Protein AF-A0A1V4QU62-F1 (afdb_monomer)

Mean predicted aligned error: 9.97 Å

Structure (mmCIF, N/CA/C/O backbone):
data_AF-A0A1V4QU62-F1
#
_entry.id   AF-A0A1V4QU62-F1
#
loop_
_atom_site.group_PDB
_atom_site.id
_atom_site.type_symbol
_atom_site.label_atom_id
_atom_site.label_alt_id
_atom_site.label_comp_id
_atom_site.label_asym_id
_atom_site.label_entity_id
_atom_site.label_seq_id
_atom_site.pdbx_PDB_ins_code
_atom_site.Cartn_x
_atom_site.Cartn_y
_atom_site.Cartn_z
_atom_site.occupancy
_atom_site.B_iso_or_equiv
_atom_site.auth_seq_id
_atom_site.auth_comp_id
_atom_site.auth_asym_id
_atom_site.auth_atom_id
_atom_site.pdbx_PDB_model_num
ATOM 1 N N . MET A 1 1 ? -7.662 -14.443 17.823 1.00 52.94 1 MET A N 1
ATOM 2 C CA . MET A 1 1 ? -9.025 -13.898 17.620 1.00 52.94 1 MET A CA 1
ATOM 3 C C . MET A 1 1 ? -9.071 -13.210 16.262 1.00 52.94 1 MET A C 1
ATOM 5 O O . MET A 1 1 ? -8.336 -12.255 16.072 1.00 52.94 1 MET A O 1
ATOM 9 N N . GLY A 1 2 ? -9.823 -13.749 15.298 1.00 68.19 2 GLY A N 1
ATOM 10 C CA . GLY A 1 2 ? -9.912 -13.207 13.931 1.00 68.19 2 GLY A CA 1
ATOM 11 C C . GLY A 1 2 ? -11.108 -12.269 13.723 1.00 68.19 2 GLY A C 1
ATOM 12 O O . GLY A 1 2 ? -11.804 -11.932 14.677 1.00 68.19 2 GLY A O 1
ATOM 13 N N . LEU A 1 3 ? -11.391 -11.918 12.463 1.00 72.81 3 LEU A N 1
ATOM 14 C CA . LEU A 1 3 ? -12.495 -11.036 12.040 1.00 72.81 3 LEU A CA 1
ATOM 15 C C . LEU A 1 3 ? -13.865 -11.453 12.619 1.00 72.81 3 LEU A C 1
ATOM 17 O O . LEU A 1 3 ? -14.655 -10.611 13.035 1.00 72.81 3 LEU A O 1
ATOM 21 N N . LYS A 1 4 ? -14.102 -12.768 12.751 1.00 76.38 4 LYS A N 1
ATOM 22 C CA . LYS A 1 4 ? -15.301 -13.341 13.392 1.00 76.38 4 LYS A CA 1
ATOM 23 C C . LYS A 1 4 ? -15.482 -12.906 14.853 1.00 76.38 4 LYS A C 1
ATOM 25 O O . LYS A 1 4 ? -16.608 -12.805 15.322 1.00 76.38 4 LYS A O 1
ATOM 30 N N . GLY A 1 5 ? -14.388 -12.674 15.580 1.00 76.38 5 GLY A N 1
ATOM 31 C CA . GLY A 1 5 ? -14.434 -12.176 16.956 1.00 76.38 5 GLY A CA 1
ATOM 32 C C . GLY A 1 5 ? -14.845 -10.707 17.023 1.00 76.38 5 GLY A C 1
ATOM 33 O O . GLY A 1 5 ? -15.629 -10.344 17.887 1.00 76.38 5 GLY A O 1
ATOM 34 N N . VAL A 1 6 ? -14.378 -9.892 16.072 1.00 75.56 6 VAL A N 1
ATOM 35 C CA . VAL A 1 6 ? -14.741 -8.469 15.972 1.00 75.56 6 VAL A CA 1
ATOM 36 C C . VAL A 1 6 ? -16.229 -8.308 15.658 1.00 75.56 6 VAL A C 1
ATOM 38 O O . VAL A 1 6 ? -16.893 -7.514 16.314 1.00 75.56 6 VAL A O 1
ATOM 41 N N . LEU A 1 7 ? -16.766 -9.103 14.725 1.00 79.12 7 LEU A N 1
ATOM 42 C CA . LEU A 1 7 ? -18.195 -9.085 14.382 1.00 79.12 7 LEU A CA 1
ATOM 43 C C . LEU A 1 7 ? -19.080 -9.398 15.596 1.00 79.12 7 LEU A C 1
ATOM 45 O O . LEU A 1 7 ? -19.984 -8.631 15.902 1.00 79.12 7 LEU A O 1
ATOM 49 N N . LYS A 1 8 ? -18.738 -10.437 16.369 1.00 81.12 8 LYS A N 1
ATOM 50 C CA . LYS A 1 8 ? -19.456 -10.759 17.613 1.00 81.12 8 LYS A CA 1
ATOM 51 C C . LYS A 1 8 ? -19.408 -9.627 18.645 1.00 81.12 8 LYS A C 1
ATOM 53 O O . LYS A 1 8 ? -20.396 -9.401 19.338 1.00 81.12 8 LYS A O 1
ATOM 58 N N . THR A 1 9 ? -18.279 -8.920 18.768 1.00 77.69 9 THR A N 1
ATOM 59 C CA . THR A 1 9 ? -18.176 -7.754 19.662 1.00 77.69 9 THR A CA 1
ATOM 60 C C . THR A 1 9 ? -19.084 -6.613 19.192 1.00 77.69 9 THR A C 1
ATOM 62 O O . THR A 1 9 ? -19.713 -5.965 20.023 1.00 77.69 9 THR A O 1
ATOM 65 N N . LEU A 1 10 ? -19.183 -6.373 17.881 1.00 79.81 10 LEU A N 1
ATOM 66 C CA . LEU A 1 10 ? -20.050 -5.334 17.313 1.00 79.81 10 LEU A CA 1
ATOM 67 C C . LEU A 1 10 ? -21.541 -5.658 17.495 1.00 79.81 10 LEU A C 1
ATOM 69 O O . LEU A 1 10 ? -22.297 -4.776 17.893 1.00 79.81 10 LEU A O 1
ATO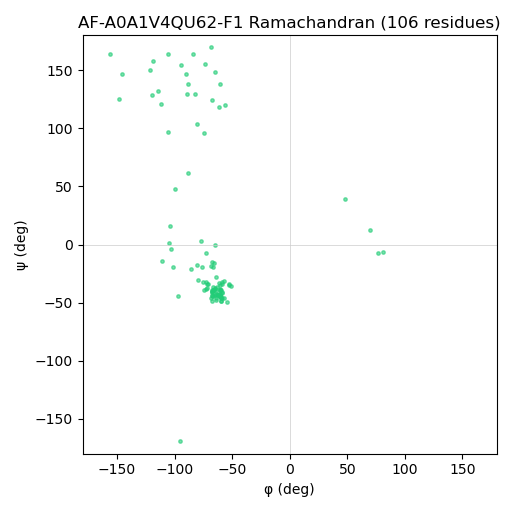M 73 N N . ASP A 1 11 ? -21.947 -6.918 17.313 1.00 80.88 11 ASP A N 1
ATOM 74 C CA . ASP A 1 11 ? -23.322 -7.362 17.594 1.00 80.88 11 ASP A CA 1
ATOM 75 C C . ASP A 1 11 ? -23.690 -7.164 19.075 1.00 80.88 11 ASP A C 1
ATOM 77 O O . ASP A 1 11 ? -24.801 -6.749 19.409 1.00 80.88 11 ASP A O 1
ATOM 81 N N . ALA A 1 12 ? -22.745 -7.427 19.985 1.00 77.75 12 ALA A N 1
ATOM 82 C CA . ALA A 1 12 ? -22.939 -7.187 21.413 1.00 77.75 12 ALA A CA 1
ATOM 83 C C . ALA A 1 12 ? -23.054 -5.688 21.738 1.00 77.75 12 ALA A C 1
ATOM 85 O O . ALA A 1 12 ? -23.896 -5.305 22.545 1.00 77.75 12 ALA A O 1
ATOM 86 N N . VAL A 1 13 ? -22.255 -4.833 21.090 1.00 75.75 13 VAL A N 1
ATOM 87 C CA . VAL A 1 13 ? -22.359 -3.370 21.224 1.00 75.75 13 VAL A CA 1
ATOM 88 C C . VAL A 1 13 ? -23.741 -2.877 20.794 1.00 75.75 13 VAL A C 1
ATOM 90 O O . VAL A 1 13 ? -24.336 -2.094 21.529 1.00 75.75 13 VAL A O 1
ATOM 93 N N . ALA A 1 14 ? -24.264 -3.339 19.652 1.00 77.19 14 ALA A N 1
ATOM 94 C CA . ALA A 1 14 ? -25.568 -2.911 19.138 1.00 77.19 14 ALA A CA 1
ATOM 95 C C . ALA A 1 14 ? -26.694 -3.159 20.155 1.00 77.19 14 ALA A C 1
ATOM 97 O O . ALA A 1 14 ? -27.439 -2.242 20.490 1.00 77.19 14 ALA A O 1
ATOM 98 N N . ARG A 1 15 ? -26.725 -4.354 20.756 1.00 77.00 15 ARG A N 1
ATOM 99 C CA . ARG A 1 15 ? -27.715 -4.716 21.787 1.00 77.00 15 ARG A CA 1
ATOM 100 C C . ARG A 1 15 ? -27.606 -3.868 23.054 1.00 77.00 15 ARG A C 1
ATOM 102 O O . ARG A 1 15 ? -28.609 -3.536 23.675 1.00 77.00 15 ARG A O 1
ATOM 109 N N . VAL A 1 16 ? -26.385 -3.516 23.454 1.00 77.56 16 VAL A N 1
ATOM 110 C CA . VAL A 1 16 ? -26.138 -2.684 24.643 1.00 77.56 16 VAL A CA 1
ATOM 111 C C . VAL A 1 16 ? -26.543 -1.224 24.394 1.00 77.56 16 VAL A C 1
ATOM 113 O O . VAL A 1 16 ? -27.016 -0.553 25.311 1.00 77.56 16 VAL A O 1
ATOM 116 N N . VAL A 1 17 ? -26.405 -0.738 23.155 1.00 76.25 17 VAL A N 1
ATOM 117 C CA . VAL A 1 17 ? -26.911 0.579 22.734 1.00 76.25 17 VAL A CA 1
ATOM 118 C C . VAL A 1 17 ? -28.441 0.597 22.719 1.00 76.25 17 VAL A C 1
ATOM 120 O O . VAL A 1 17 ? -29.030 1.515 23.284 1.00 76.25 17 VAL A O 1
ATOM 123 N N . GLU A 1 18 ? -29.083 -0.427 22.149 1.00 76.19 18 GLU A N 1
ATOM 124 C CA . GLU A 1 18 ? -30.549 -0.578 22.145 1.00 76.19 18 GLU A CA 1
ATOM 125 C C . GLU A 1 18 ? -31.130 -0.639 23.566 1.00 76.19 18 GLU A C 1
ATOM 127 O O . GLU A 1 18 ? -32.199 -0.093 23.826 1.00 76.19 18 GLU A O 1
ATOM 132 N N . ALA A 1 19 ? -30.394 -1.228 24.513 1.00 80.62 19 ALA A N 1
ATOM 133 C CA . ALA A 1 19 ? -30.761 -1.277 25.927 1.00 80.62 19 ALA A CA 1
ATOM 134 C C . ALA A 1 19 ? -30.509 0.038 26.702 1.00 80.62 19 ALA A C 1
ATOM 136 O O . ALA A 1 19 ? -30.679 0.068 27.922 1.00 80.62 19 ALA A O 1
ATOM 137 N N . GLY A 1 20 ? -30.054 1.115 26.046 1.00 78.75 20 GLY A N 1
ATOM 138 C CA . GLY A 1 20 ? -29.772 2.410 26.684 1.00 78.75 20 GLY A CA 1
ATOM 139 C C . GLY A 1 20 ? -28.559 2.407 27.626 1.00 78.75 20 GLY A C 1
ATOM 140 O O . GLY A 1 20 ? -28.345 3.353 28.386 1.00 78.75 20 GLY A O 1
ATOM 141 N N . GLN A 1 21 ? -27.734 1.356 27.595 1.00 81.81 21 GLN A N 1
ATOM 142 C CA . GLN A 1 21 ? -26.590 1.172 28.490 1.00 81.81 21 GLN A CA 1
ATOM 143 C C . GLN A 1 21 ? -25.322 1.826 27.922 1.00 81.81 21 GLN A C 1
ATOM 145 O O . GLN A 1 21 ? -24.297 1.180 27.683 1.00 81.81 21 GLN A O 1
ATOM 150 N N . SER A 1 22 ? -25.371 3.146 27.740 1.00 77.75 22 SER A N 1
ATOM 151 C CA . SER A 1 22 ? -24.350 3.940 27.039 1.00 77.75 22 SER A CA 1
ATOM 152 C C . SER A 1 22 ? -22.920 3.729 27.558 1.00 77.75 22 SER A C 1
ATOM 154 O O . SER A 1 22 ? -21.972 3.698 26.774 1.00 77.75 22 SER A O 1
ATOM 156 N N . LYS A 1 23 ? -22.739 3.514 28.870 1.00 77.62 23 LYS A N 1
ATOM 157 C CA . LYS A 1 23 ? -21.419 3.255 29.474 1.00 77.62 23 LYS A CA 1
ATOM 158 C C . LYS A 1 23 ? -20.832 1.903 29.046 1.00 77.62 23 LYS A C 1
ATOM 160 O O . LYS A 1 23 ? -19.664 1.827 28.673 1.00 77.62 23 LYS A O 1
ATOM 165 N N . VAL A 1 24 ? -21.648 0.849 29.041 1.00 79.38 24 VAL A N 1
ATOM 166 C CA . VAL A 1 24 ? -21.228 -0.506 28.643 1.00 79.38 24 VAL A CA 1
ATOM 167 C C . VAL A 1 24 ? -20.982 -0.568 27.130 1.00 79.38 24 VAL A C 1
ATOM 169 O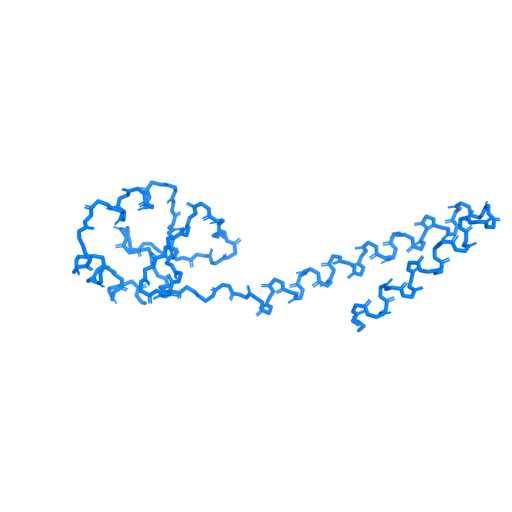 O . VAL A 1 24 ? -20.056 -1.248 26.673 1.00 79.38 24 VAL A O 1
ATOM 172 N N . ALA A 1 25 ? -21.752 0.196 26.347 1.00 75.56 25 ALA A N 1
ATOM 173 C CA . ALA A 1 25 ? -21.555 0.336 24.907 1.00 75.56 25 ALA A CA 1
ATOM 174 C C . ALA A 1 25 ? -20.207 0.999 24.581 1.00 75.56 25 ALA A C 1
ATOM 176 O O . ALA A 1 25 ? -19.457 0.477 23.756 1.00 75.56 25 ALA A O 1
ATOM 177 N N . LEU A 1 26 ? -19.854 2.092 25.272 1.00 76.25 26 LEU A N 1
ATOM 178 C CA . LEU A 1 26 ? -18.572 2.789 25.095 1.00 76.25 26 LEU A CA 1
ATOM 179 C C . LEU A 1 26 ? -17.369 1.890 25.404 1.00 76.25 26 LEU A C 1
ATOM 181 O O . LEU A 1 26 ? -16.415 1.839 24.626 1.00 76.25 26 LEU A O 1
ATOM 185 N N . GLU A 1 27 ? -17.413 1.133 26.500 1.00 81.31 27 GLU A N 1
ATOM 186 C CA . GLU A 1 27 ? -16.337 0.195 26.847 1.00 81.31 27 GLU A CA 1
ATOM 187 C C . GLU A 1 27 ? -16.198 -0.937 25.818 1.00 81.31 27 GLU A C 1
ATOM 189 O O . GLU A 1 27 ? -15.091 -1.376 25.487 1.00 81.31 27 GLU A O 1
ATOM 194 N N . SER A 1 28 ? -17.324 -1.412 25.289 1.00 78.00 28 SER A N 1
ATOM 195 C CA . SER A 1 28 ? -17.359 -2.472 24.282 1.00 78.00 28 SER A CA 1
ATOM 196 C C . SER A 1 28 ? -16.866 -1.974 22.914 1.00 78.00 28 SER A C 1
ATOM 198 O O . SER A 1 28 ? -16.088 -2.671 22.260 1.00 78.00 28 SER A O 1
ATOM 200 N N . LEU A 1 29 ? -17.185 -0.731 22.536 1.00 80.12 29 LEU A N 1
ATOM 201 C CA . LEU A 1 29 ? -16.623 -0.047 21.365 1.00 80.12 29 LEU A CA 1
ATOM 202 C C . LEU A 1 29 ? -15.113 0.170 21.493 1.00 80.12 29 LEU A C 1
ATOM 204 O O . LEU A 1 29 ? -14.373 -0.101 20.548 1.00 80.12 29 LEU A O 1
ATOM 208 N N . ALA A 1 30 ? -14.626 0.590 22.664 1.00 81.31 30 ALA A N 1
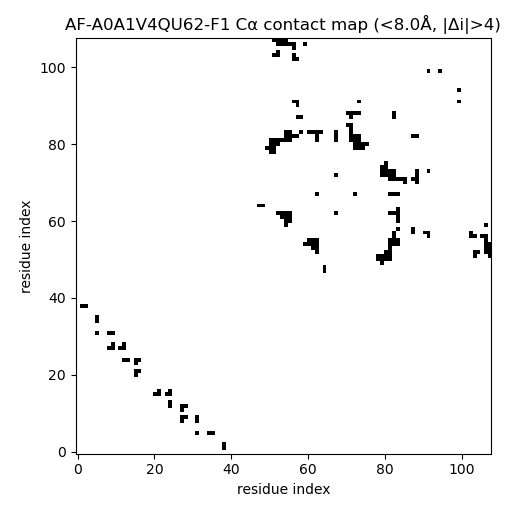ATOM 209 C CA . ALA A 1 30 ? -13.193 0.752 22.904 1.00 81.31 30 ALA A CA 1
ATOM 210 C C . ALA A 1 30 ? -12.433 -0.579 22.746 1.00 81.31 30 ALA A C 1
ATOM 212 O O . ALA A 1 30 ? -11.343 -0.620 22.165 1.00 81.31 30 ALA A O 1
ATOM 213 N N . ARG A 1 31 ? -13.021 -1.691 23.214 1.00 80.19 31 ARG A N 1
ATOM 214 C CA . ARG A 1 31 ? -12.488 -3.045 22.989 1.00 80.19 31 ARG A CA 1
ATOM 215 C C . ARG A 1 31 ? -12.488 -3.421 21.506 1.00 80.19 31 ARG A C 1
ATOM 217 O O . ARG A 1 31 ? -11.447 -3.854 21.009 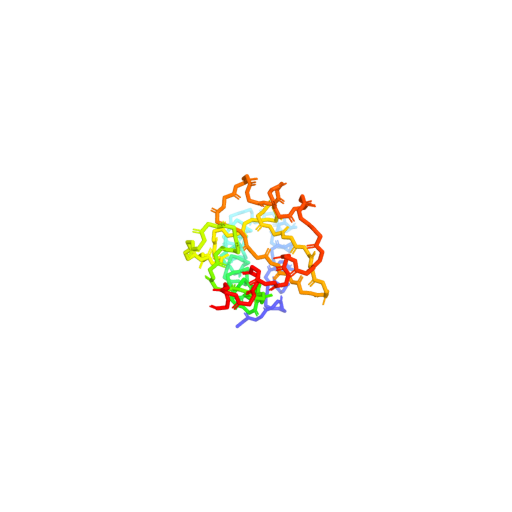1.00 80.19 31 ARG A O 1
ATOM 224 N N . ALA A 1 32 ? -13.594 -3.202 20.795 1.00 80.81 32 ALA A N 1
ATOM 225 C CA . ALA A 1 32 ? -13.681 -3.456 19.356 1.00 80.81 32 ALA A CA 1
ATOM 226 C C . ALA A 1 32 ? -12.637 -2.643 18.565 1.00 80.81 32 ALA A C 1
ATOM 228 O O . ALA A 1 32 ? -11.951 -3.191 17.703 1.00 80.81 32 ALA A O 1
ATOM 229 N N . GLY A 1 33 ? -12.432 -1.369 18.918 1.00 83.69 33 GLY A N 1
ATOM 230 C CA . GLY A 1 33 ? -11.419 -0.503 18.311 1.00 83.69 33 GLY A CA 1
ATOM 231 C C . GLY A 1 33 ? -9.994 -1.041 18.475 1.00 83.69 33 GLY A C 1
ATOM 232 O O . GLY A 1 33 ? -9.242 -1.112 17.502 1.00 83.69 33 GLY A O 1
ATOM 233 N N . LYS A 1 34 ? -9.630 -1.512 19.678 1.00 85.12 34 LYS A N 1
ATOM 234 C CA . LYS A 1 34 ? -8.326 -2.161 19.919 1.00 85.12 34 LYS A CA 1
ATOM 235 C C . LYS A 1 34 ? -8.155 -3.435 19.087 1.00 85.12 34 LYS A C 1
ATOM 237 O O . LYS A 1 34 ? -7.090 -3.655 18.511 1.00 85.12 34 LYS A O 1
ATOM 242 N N . GLN A 1 35 ? -9.199 -4.260 18.995 1.00 84.81 35 GLN A N 1
ATOM 243 C CA . GLN A 1 35 ? -9.174 -5.482 18.186 1.00 84.81 35 GLN A CA 1
ATOM 244 C C . GLN A 1 35 ? -9.013 -5.169 16.690 1.00 84.81 35 GLN A C 1
ATOM 246 O O . GLN A 1 35 ? -8.244 -5.843 16.004 1.00 84.81 35 GLN A O 1
ATOM 251 N N . LEU A 1 36 ? -9.675 -4.122 16.192 1.00 85.19 36 LEU A N 1
ATOM 252 C CA . LEU A 1 36 ? -9.574 -3.690 14.799 1.00 85.19 36 LEU A CA 1
ATOM 253 C C . LEU A 1 36 ? -8.176 -3.146 14.465 1.00 85.19 36 LEU A C 1
ATOM 255 O O . LEU A 1 36 ? -7.617 -3.477 13.419 1.00 85.19 36 LEU A O 1
ATOM 259 N N . ALA A 1 37 ? -7.568 -2.379 15.374 1.00 84.31 37 ALA A N 1
ATOM 260 C CA . ALA A 1 37 ? -6.189 -1.914 15.231 1.00 84.31 37 ALA A CA 1
ATOM 261 C C . ALA A 1 37 ? -5.193 -3.086 15.158 1.00 84.31 37 ALA A C 1
ATOM 263 O O . ALA A 1 37 ? -4.319 -3.106 14.288 1.00 84.31 37 ALA A O 1
ATOM 264 N N . ALA A 1 38 ? -5.363 -4.097 16.016 1.00 83.50 38 ALA A N 1
ATOM 265 C CA . ALA A 1 38 ? -4.543 -5.306 15.992 1.00 83.50 38 ALA A CA 1
ATOM 266 C C . ALA A 1 38 ? -4.721 -6.101 14.684 1.00 83.50 38 ALA A C 1
ATOM 268 O O . ALA A 1 38 ? -3.735 -6.529 14.082 1.00 83.50 38 ALA A O 1
ATOM 269 N N . ALA A 1 39 ? -5.959 -6.246 14.201 1.00 81.38 39 ALA A N 1
ATOM 270 C CA . ALA A 1 39 ? -6.247 -6.907 12.930 1.00 81.38 39 ALA A CA 1
ATOM 271 C C . ALA A 1 39 ? -5.606 -6.169 11.742 1.00 81.38 39 ALA A C 1
ATOM 273 O O . ALA A 1 39 ? -4.973 -6.802 10.899 1.00 81.38 39 ALA A O 1
ATOM 274 N N . ARG A 1 40 ? -5.687 -4.831 11.707 1.00 84.56 40 ARG A N 1
ATOM 275 C CA . ARG A 1 40 ? -5.026 -4.002 10.687 1.00 84.56 40 ARG A CA 1
ATOM 276 C C . ARG A 1 40 ? -3.507 -4.181 10.702 1.00 84.56 40 ARG A C 1
ATOM 278 O O . ARG A 1 40 ? -2.907 -4.308 9.639 1.00 84.56 40 ARG A O 1
ATOM 285 N N . ALA A 1 41 ? -2.886 -4.223 11.880 1.00 75.94 41 ALA A N 1
ATOM 286 C CA . ALA A 1 41 ? -1.447 -4.454 12.005 1.00 75.94 41 ALA A CA 1
ATOM 287 C C . ALA A 1 41 ? -1.035 -5.857 11.522 1.00 75.94 41 ALA A C 1
ATOM 289 O O . ALA A 1 41 ? -0.002 -6.004 10.869 1.00 75.94 41 ALA A O 1
ATOM 290 N N . ALA A 1 42 ? -1.848 -6.880 11.801 1.00 79.56 42 ALA A N 1
ATOM 291 C CA . ALA A 1 42 ? -1.618 -8.238 11.311 1.00 79.56 42 ALA A CA 1
ATOM 292 C C . ALA A 1 42 ? -1.755 -8.329 9.780 1.00 79.56 42 ALA A C 1
ATOM 294 O O . ALA A 1 42 ? -0.882 -8.891 9.122 1.00 79.56 42 ALA A O 1
ATOM 295 N N . LEU A 1 43 ? -2.791 -7.708 9.206 1.00 78.50 43 LEU A N 1
ATOM 296 C CA . LEU A 1 43 ? -2.978 -7.595 7.755 1.00 78.50 43 LEU A CA 1
ATOM 297 C C . LEU A 1 43 ? -1.822 -6.847 7.083 1.00 78.50 43 LEU A C 1
ATOM 299 O O . LEU A 1 43 ? -1.300 -7.327 6.087 1.00 78.50 43 LEU A O 1
ATOM 303 N N . ALA A 1 44 ? -1.359 -5.730 7.646 1.00 71.12 44 ALA A N 1
ATOM 304 C CA . ALA A 1 44 ? -0.217 -4.990 7.105 1.00 71.12 44 ALA A CA 1
ATOM 305 C C . ALA A 1 44 ? 1.085 -5.816 7.095 1.00 71.12 44 ALA A C 1
ATOM 307 O O . ALA A 1 44 ? 1.905 -5.666 6.194 1.00 71.12 44 ALA A O 1
ATOM 308 N N . ARG A 1 45 ? 1.277 -6.709 8.076 1.00 67.00 45 ARG A N 1
ATOM 309 C CA . ARG A 1 45 ? 2.420 -7.640 8.107 1.00 67.00 45 ARG A CA 1
ATOM 310 C C . ARG A 1 45 ? 2.278 -8.780 7.102 1.00 67.00 45 ARG A C 1
ATOM 312 O O . ARG A 1 45 ? 3.277 -9.175 6.513 1.00 67.00 45 ARG A O 1
ATOM 319 N N . ALA A 1 46 ? 1.067 -9.308 6.930 1.00 68.75 46 ALA A N 1
ATOM 320 C CA . ALA A 1 46 ? 0.784 -10.383 5.981 1.00 68.75 46 ALA A CA 1
ATOM 321 C C . ALA A 1 46 ? 0.836 -9.897 4.523 1.00 68.75 46 ALA A C 1
ATOM 323 O O . ALA A 1 46 ? 1.288 -10.619 3.644 1.00 68.75 46 ALA A O 1
ATOM 324 N N . VAL A 1 47 ? 0.425 -8.651 4.283 1.00 69.38 47 VAL A N 1
ATOM 325 C CA . VAL A 1 47 ? 0.479 -7.970 2.986 1.00 69.38 47 VAL A CA 1
ATOM 326 C C . VAL A 1 47 ? 1.704 -7.053 2.951 1.00 69.38 47 VAL A C 1
ATOM 328 O O . VAL A 1 47 ? 1.596 -5.879 2.598 1.00 69.38 47 VAL A O 1
ATOM 331 N N . ARG A 1 48 ? 2.890 -7.552 3.344 1.00 63.53 48 ARG A N 1
ATOM 332 C CA . ARG A 1 48 ? 4.125 -6.8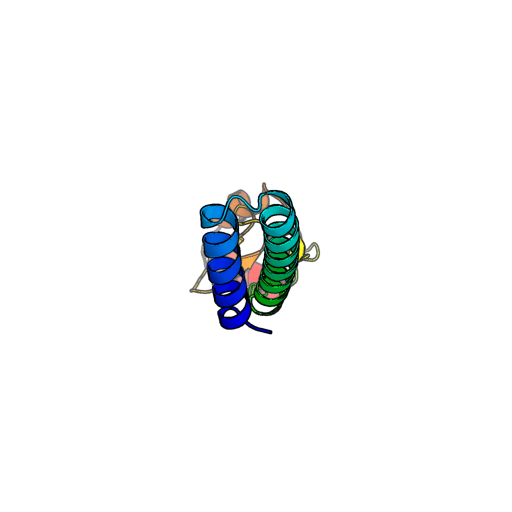33 2.996 1.00 63.53 48 ARG A CA 1
ATOM 333 C C . ARG A 1 48 ? 4.119 -6.691 1.471 1.00 63.53 48 ARG A C 1
ATOM 335 O O . ARG A 1 48 ? 4.025 -7.713 0.792 1.00 63.53 48 ARG A O 1
ATOM 342 N N . PRO A 1 49 ? 4.140 -5.466 0.922 1.00 66.50 49 PRO A N 1
ATOM 343 C CA . PRO A 1 49 ? 4.141 -5.296 -0.518 1.00 66.50 49 PRO A CA 1
ATOM 344 C C . PRO A 1 49 ? 5.400 -5.956 -1.076 1.00 66.50 49 PRO A C 1
ATOM 346 O O . PRO A 1 49 ? 6.515 -5.586 -0.708 1.00 66.50 49 PRO A O 1
ATOM 349 N N . ASP A 1 50 ? 5.201 -6.964 -1.922 1.00 81.06 50 ASP A N 1
ATOM 350 C CA . ASP A 1 50 ? 6.293 -7.608 -2.635 1.00 81.06 50 ASP A CA 1
ATOM 351 C C . ASP A 1 50 ? 6.737 -6.663 -3.750 1.00 81.06 50 ASP A C 1
ATOM 353 O O . ASP A 1 50 ? 6.084 -6.517 -4.791 1.00 81.06 50 ASP A O 1
ATOM 357 N N . PHE A 1 51 ? 7.780 -5.898 -3.447 1.00 91.38 51 PHE A N 1
ATOM 358 C CA . PHE A 1 51 ? 8.425 -5.033 -4.413 1.00 91.38 51 PHE A CA 1
ATOM 359 C C . PHE A 1 51 ? 9.506 -5.827 -5.129 1.00 91.38 51 PHE A C 1
ATOM 361 O O . PHE A 1 51 ? 10.308 -6.514 -4.501 1.00 91.38 51 PHE A O 1
ATOM 368 N N . ALA A 1 52 ? 9.600 -5.644 -6.441 1.00 92.62 52 ALA A N 1
ATOM 369 C CA . ALA A 1 52 ? 10.615 -6.274 -7.279 1.00 92.62 52 ALA A CA 1
ATOM 370 C C . ALA A 1 52 ? 12.057 -5.815 -6.958 1.00 92.62 52 ALA A C 1
ATOM 372 O O . ALA A 1 52 ? 13.002 -6.244 -7.617 1.00 92.62 52 ALA A O 1
ATOM 373 N N . ASN A 1 53 ? 12.232 -4.916 -5.983 1.00 93.62 53 ASN A N 1
ATOM 374 C CA . ASN A 1 53 ? 13.486 -4.275 -5.620 1.00 93.62 53 ASN A CA 1
ATOM 375 C C . ASN A 1 53 ? 13.591 -4.016 -4.109 1.00 93.62 53 ASN A C 1
ATOM 377 O O . ASN A 1 53 ? 12.610 -3.671 -3.448 1.00 93.62 53 ASN A O 1
ATOM 381 N N . ARG A 1 54 ? 14.816 -4.106 -3.578 1.00 93.19 54 ARG A N 1
ATOM 382 C CA . ARG A 1 54 ? 15.158 -3.73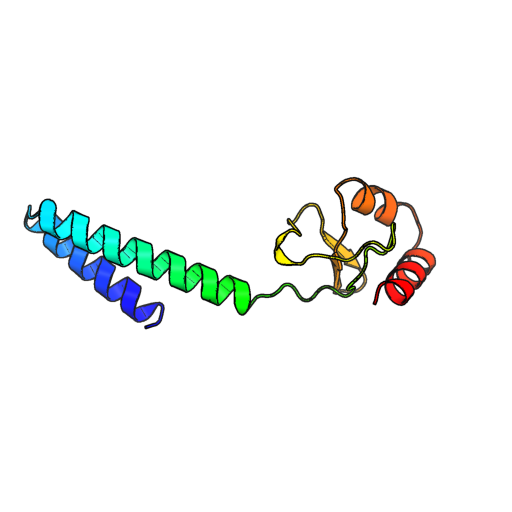5 -2.191 1.00 93.19 54 ARG A CA 1
ATOM 383 C C . ARG A 1 54 ? 15.828 -2.367 -2.092 1.00 93.19 54 ARG A C 1
ATOM 385 O O . ARG A 1 54 ? 15.843 -1.758 -1.024 1.00 93.19 54 ARG A O 1
ATOM 392 N N . ARG A 1 55 ? 16.369 -1.863 -3.203 1.00 96.06 55 ARG A N 1
ATOM 393 C CA . ARG A 1 55 ? 16.968 -0.528 -3.339 1.00 96.06 55 ARG A CA 1
ATOM 394 C C . ARG A 1 55 ? 16.216 0.291 -4.377 1.00 96.06 55 ARG A C 1
ATOM 396 O O . ARG A 1 55 ? 15.530 -0.257 -5.224 1.00 96.06 55 ARG A O 1
ATOM 403 N N . CYS A 1 56 ? 16.311 1.611 -4.324 1.00 96.25 56 CYS A N 1
ATOM 404 C CA . CYS A 1 56 ? 15.689 2.497 -5.296 1.00 96.25 56 CYS A CA 1
ATOM 405 C C 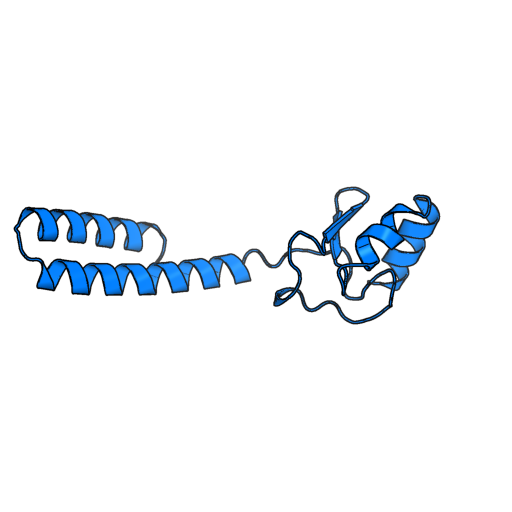. CYS A 1 56 ? 16.369 2.317 -6.665 1.00 96.25 56 CYS A C 1
ATOM 407 O O . CYS A 1 56 ? 17.572 2.556 -6.756 1.00 96.25 56 CYS A O 1
ATOM 409 N N . PRO A 1 57 ? 15.642 1.996 -7.748 1.00 96.00 57 PRO A N 1
ATOM 410 C CA . PRO A 1 57 ? 16.245 1.815 -9.073 1.00 96.00 57 PRO A CA 1
ATOM 411 C C . PRO A 1 57 ? 16.814 3.095 -9.694 1.00 96.00 57 PRO A C 1
ATOM 413 O O . PRO A 1 57 ? 17.554 3.037 -10.670 1.00 96.00 57 PRO A O 1
ATOM 416 N N . ILE A 1 58 ? 16.457 4.261 -9.148 1.00 95.38 58 ILE A N 1
ATOM 417 C CA . ILE A 1 58 ? 16.921 5.567 -9.630 1.00 95.38 58 ILE A CA 1
ATOM 418 C C . ILE A 1 58 ? 18.110 6.080 -8.814 1.00 95.38 58 ILE A C 1
ATOM 420 O O . ILE A 1 58 ? 19.066 6.593 -9.384 1.00 95.38 58 ILE A O 1
ATOM 424 N N . MET A 1 59 ? 18.039 5.961 -7.484 1.00 94.88 59 MET A N 1
ATOM 425 C CA . MET A 1 59 ? 18.998 6.576 -6.552 1.00 94.88 59 MET A CA 1
ATOM 426 C C . MET A 1 59 ? 19.899 5.562 -5.831 1.00 94.88 59 MET A C 1
ATOM 428 O O . MET A 1 59 ? 20.862 5.958 -5.187 1.00 94.88 59 MET A O 1
ATOM 432 N N . GLY A 1 60 ? 19.572 4.268 -5.865 1.00 94.50 60 GLY A N 1
ATOM 433 C CA . GLY A 1 60 ? 20.303 3.205 -5.165 1.00 94.50 60 GLY A CA 1
ATOM 434 C C . GLY A 1 60 ? 20.060 3.114 -3.653 1.00 94.50 60 GLY A C 1
ATOM 435 O O . GLY A 1 60 ? 20.498 2.151 -3.030 1.00 94.50 60 GLY A O 1
ATOM 436 N N . SER A 1 61 ? 19.348 4.069 -3.046 1.00 95.25 61 SER A N 1
ATOM 437 C CA . SER A 1 61 ? 19.047 4.074 -1.606 1.00 95.25 61 SER A CA 1
ATOM 438 C C . SER A 1 61 ? 18.150 2.904 -1.188 1.00 95.25 61 SER A C 1
ATOM 440 O O . SER A 1 61 ? 17.284 2.494 -1.954 1.00 95.25 61 SER A O 1
ATOM 442 N N . ASN A 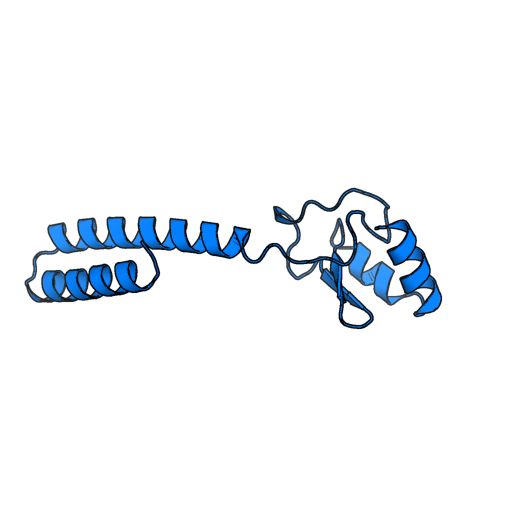1 62 ? 18.296 2.404 0.039 1.00 94.44 62 ASN A N 1
ATOM 443 C CA . ASN A 1 62 ? 17.460 1.312 0.551 1.00 94.44 62 ASN A CA 1
ATOM 444 C C . ASN A 1 62 ? 15.969 1.682 0.575 1.00 94.44 62 ASN A C 1
ATOM 446 O O . ASN A 1 62 ? 15.593 2.784 0.981 1.00 94.44 62 ASN A O 1
ATOM 450 N N . ILE A 1 63 ? 15.122 0.735 0.172 1.00 93.81 63 ILE A N 1
ATOM 451 C CA . ILE A 1 63 ? 13.674 0.829 0.325 1.00 93.81 63 ILE A CA 1
ATOM 452 C C . ILE A 1 63 ? 13.310 0.394 1.739 1.00 93.81 63 ILE A C 1
ATOM 454 O O . ILE A 1 63 ? 13.717 -0.668 2.202 1.00 93.81 63 ILE A O 1
ATOM 458 N N . VAL A 1 64 ? 12.519 1.225 2.413 1.00 89.69 64 VAL A N 1
ATOM 459 C CA . VAL A 1 64 ? 11.901 0.909 3.702 1.00 89.69 64 VAL A CA 1
ATOM 460 C C . VAL A 1 64 ? 10.422 0.646 3.421 1.00 89.69 64 VAL A C 1
ATOM 462 O O . VAL A 1 64 ? 9.682 1.622 3.285 1.00 89.69 64 VAL A O 1
ATOM 465 N N . PRO A 1 65 ? 9.981 -0.621 3.272 1.00 86.44 65 PRO A N 1
ATOM 466 C CA . PRO A 1 65 ? 8.632 -0.953 2.807 1.00 86.44 65 PRO A CA 1
ATOM 467 C C . PRO A 1 65 ? 7.519 -0.269 3.603 1.00 86.44 65 PRO A C 1
ATOM 469 O O . PRO A 1 65 ? 6.513 0.140 3.037 1.00 86.44 65 PRO A O 1
ATOM 472 N N . GLU A 1 66 ? 7.729 -0.075 4.905 1.00 84.75 66 GLU A N 1
ATOM 473 C CA . GLU A 1 66 ? 6.786 0.567 5.822 1.00 84.75 66 GLU A CA 1
ATOM 474 C C . GLU A 1 66 ? 6.572 2.062 5.527 1.00 84.75 66 GLU A C 1
ATOM 476 O O . GLU A 1 66 ? 5.579 2.641 5.962 1.00 84.75 66 GLU A O 1
ATOM 481 N N . LYS A 1 67 ? 7.495 2.694 4.792 1.00 86.12 67 LYS A N 1
ATOM 482 C CA . LYS A 1 67 ? 7.426 4.102 4.372 1.00 86.12 67 LYS A CA 1
ATOM 483 C C . LYS A 1 67 ? 7.016 4.268 2.907 1.00 86.12 67 LYS A C 1
ATOM 485 O O . LYS A 1 67 ? 6.871 5.400 2.452 1.00 86.12 67 LYS A O 1
ATOM 490 N N . VAL A 1 68 ? 6.845 3.174 2.161 1.00 89.75 68 VAL A N 1
ATOM 491 C CA . VAL A 1 68 ? 6.453 3.238 0.751 1.00 89.75 68 VAL A CA 1
ATOM 492 C C . VAL A 1 68 ? 4.946 3.441 0.657 1.00 89.75 68 VAL A C 1
ATOM 494 O O . VAL A 1 68 ? 4.152 2.523 0.851 1.00 89.75 68 VAL A O 1
ATOM 497 N N . THR A 1 69 ? 4.548 4.667 0.350 1.00 89.31 69 THR A N 1
ATOM 498 C CA . THR A 1 69 ? 3.169 5.032 0.021 1.00 89.31 69 THR A CA 1
ATOM 499 C C . THR A 1 69 ? 2.874 4.771 -1.460 1.00 89.31 69 THR A C 1
ATOM 501 O O . THR A 1 69 ? 3.788 4.607 -2.264 1.00 89.31 69 THR A O 1
ATOM 504 N N . ALA A 1 70 ? 1.596 4.739 -1.853 1.00 87.56 70 ALA A N 1
ATOM 505 C CA . ALA A 1 70 ? 1.188 4.388 -3.221 1.00 87.56 70 ALA A CA 1
ATOM 506 C C . ALA A 1 70 ? 1.810 5.286 -4.312 1.00 87.56 70 ALA A C 1
ATOM 508 O O . ALA A 1 70 ? 2.119 4.810 -5.396 1.00 87.56 70 ALA A O 1
ATOM 509 N N . ASN A 1 71 ? 2.067 6.562 -4.011 1.00 90.69 71 ASN A N 1
ATOM 510 C CA . ASN A 1 71 ? 2.747 7.506 -4.909 1.00 90.69 71 ASN A CA 1
ATOM 511 C C . ASN A 1 71 ? 4.260 7.251 -5.067 1.00 90.69 71 ASN A C 1
ATOM 513 O O . ASN A 1 71 ? 4.905 7.908 -5.877 1.00 90.69 71 ASN A O 1
ATOM 517 N N . LEU A 1 72 ? 4.837 6.336 -4.286 1.00 94.06 72 LEU A N 1
ATOM 518 C CA . LEU A 1 72 ? 6.230 5.894 -4.380 1.00 94.06 72 LEU A CA 1
ATOM 519 C C . LEU A 1 72 ? 6.345 4.517 -5.045 1.00 94.06 72 LEU A C 1
ATOM 521 O O . LEU A 1 72 ? 7.386 3.871 -4.932 1.00 94.06 72 LEU A O 1
ATOM 525 N N . VAL A 1 73 ? 5.290 4.057 -5.719 1.00 93.19 73 VAL A N 1
ATOM 526 C CA . VAL A 1 73 ? 5.246 2.759 -6.393 1.00 93.19 73 VAL A CA 1
ATOM 527 C C . VAL A 1 73 ? 4.997 2.959 -7.883 1.00 93.19 73 VAL A C 1
ATOM 529 O O . VAL A 1 73 ? 4.057 3.639 -8.279 1.00 93.19 73 VAL A O 1
ATOM 532 N N . GLY A 1 74 ? 5.840 2.345 -8.706 1.00 91.75 74 GLY A N 1
ATOM 533 C CA . GLY A 1 74 ? 5.633 2.176 -10.142 1.00 91.75 74 GLY A CA 1
ATOM 534 C C . GLY A 1 74 ? 5.262 0.735 -10.475 1.00 91.75 74 GLY A C 1
ATOM 535 O O . GLY A 1 74 ? 5.483 -0.177 -9.678 1.00 91.75 74 GLY A O 1
ATOM 536 N N . HIS A 1 75 ? 4.726 0.516 -11.671 1.00 90.69 75 HIS A N 1
ATOM 537 C CA . HIS A 1 75 ? 4.434 -0.819 -12.187 1.00 90.69 75 HIS A CA 1
ATOM 538 C C . HIS A 1 75 ? 5.320 -1.111 -13.395 1.00 90.69 75 HIS A C 1
ATOM 540 O O . HIS A 1 75 ? 5.441 -0.285 -14.297 1.00 90.69 75 HIS A O 1
ATOM 546 N N . PHE A 1 76 ? 5.952 -2.283 -13.415 1.00 92.69 76 PHE A N 1
ATOM 547 C CA . PHE A 1 76 ? 6.792 -2.707 -14.532 1.00 92.69 76 PHE A CA 1
ATOM 548 C C . PHE A 1 76 ? 6.738 -4.224 -14.698 1.00 92.69 76 PHE A C 1
ATOM 550 O O . PHE A 1 76 ? 6.980 -4.957 -13.742 1.00 92.69 76 PHE A O 1
ATOM 557 N N . LYS A 1 77 ? 6.393 -4.694 -15.907 1.00 88.88 77 LYS A N 1
ATOM 558 C CA . LYS A 1 77 ? 6.283 -6.126 -16.259 1.00 88.88 77 LYS A CA 1
ATOM 559 C C . LYS A 1 77 ? 5.476 -6.966 -15.251 1.00 88.88 77 LYS A C 1
ATOM 561 O O . LYS A 1 77 ? 5.852 -8.082 -14.917 1.00 88.88 77 LYS A O 1
ATOM 566 N N . GLY A 1 78 ? 4.382 -6.408 -14.729 1.00 84.00 78 GLY A N 1
ATOM 567 C CA . GLY A 1 78 ? 3.521 -7.071 -13.739 1.00 84.00 78 GLY A CA 1
ATOM 568 C C . GLY A 1 78 ? 4.015 -7.004 -12.286 1.00 84.00 78 GLY A C 1
ATOM 569 O O . GLY A 1 78 ? 3.272 -7.378 -11.384 1.00 84.00 78 GLY A O 1
ATOM 570 N N . GLY A 1 79 ? 5.219 -6.479 -12.035 1.00 88.81 79 GLY A N 1
ATOM 571 C CA . GLY A 1 79 ? 5.761 -6.250 -10.695 1.00 88.81 79 GLY A CA 1
ATOM 572 C C . GLY A 1 79 ? 5.520 -4.828 -10.180 1.00 88.81 79 GLY A C 1
ATOM 573 O O . GLY A 1 79 ? 5.395 -3.878 -10.959 1.00 88.81 79 GLY A O 1
ATOM 574 N N . LYS A 1 80 ? 5.488 -4.676 -8.850 1.00 92.81 80 LYS A N 1
ATOM 575 C CA . LYS A 1 80 ? 5.519 -3.370 -8.174 1.00 92.81 80 LYS A CA 1
ATOM 576 C C . LYS A 1 80 ? 6.966 -2.966 -7.926 1.00 92.81 80 LYS A C 1
ATOM 578 O O . LYS A 1 80 ? 7.733 -3.739 -7.363 1.00 92.81 80 LYS A O 1
ATOM 583 N N . VAL A 1 81 ? 7.327 -1.751 -8.307 1.00 94.44 81 VAL A N 1
ATOM 584 C CA . VAL A 1 81 ? 8.661 -1.178 -8.123 1.00 94.44 81 VAL A CA 1
ATOM 585 C C . VAL A 1 81 ? 8.563 -0.059 -7.099 1.00 94.44 81 VAL A C 1
ATOM 587 O O . VAL A 1 81 ? 7.819 0.894 -7.307 1.00 94.44 81 VAL A O 1
ATOM 590 N N . ALA A 1 82 ? 9.295 -0.162 -5.996 1.00 95.69 82 ALA A N 1
ATOM 591 C CA . ALA A 1 82 ? 9.308 0.864 -4.959 1.00 95.69 82 ALA A CA 1
ATOM 592 C C . ALA A 1 82 ? 10.395 1.914 -5.193 1.00 95.69 82 ALA A C 1
ATOM 594 O O . ALA A 1 82 ? 11.510 1.612 -5.627 1.00 95.69 82 ALA A O 1
ATOM 595 N N . PHE A 1 83 ? 10.095 3.149 -4.806 1.00 96.44 83 PHE A N 1
ATOM 596 C CA . PHE A 1 83 ? 11.001 4.282 -4.883 1.00 96.44 83 PHE A CA 1
ATOM 597 C C . PHE A 1 83 ? 11.238 4.917 -3.515 1.00 96.44 83 PHE A C 1
ATOM 599 O O . PHE A 1 83 ? 10.372 4.922 -2.645 1.00 96.44 83 PHE A O 1
ATOM 606 N N . CYS A 1 84 ? 12.426 5.494 -3.327 1.00 95.56 84 CYS A N 1
ATOM 607 C CA . CYS A 1 84 ? 12.799 6.113 -2.053 1.00 95.56 84 CYS A CA 1
ATOM 608 C C . CYS A 1 84 ? 12.233 7.531 -1.859 1.00 95.56 84 CYS A C 1
ATOM 610 O O . CYS A 1 84 ? 12.239 8.028 -0.737 1.00 95.56 84 CYS A O 1
ATOM 612 N N . CYS A 1 85 ? 11.793 8.213 -2.925 1.00 94.81 85 CYS A N 1
ATOM 613 C CA . CYS A 1 85 ? 11.254 9.573 -2.849 1.00 94.81 85 CYS A CA 1
ATOM 614 C C . CYS A 1 85 ? 10.316 9.901 -4.020 1.00 94.81 85 CYS A C 1
ATOM 616 O O . CYS A 1 85 ? 10.345 9.237 -5.058 1.00 94.81 85 CYS A O 1
ATOM 618 N N . GLY A 1 86 ? 9.520 10.966 -3.872 1.00 93.94 86 GLY A N 1
ATOM 619 C CA . GLY A 1 86 ? 8.462 11.339 -4.822 1.00 93.94 86 GLY A CA 1
ATOM 620 C C . GLY A 1 86 ? 8.932 11.758 -6.219 1.00 93.94 86 GLY A C 1
ATOM 621 O O . GLY A 1 86 ? 8.139 11.748 -7.149 1.00 93.94 86 GLY A O 1
ATOM 622 N N . MET A 1 87 ? 10.216 12.080 -6.404 1.00 93.25 87 MET A N 1
ATOM 623 C CA . MET A 1 87 ? 10.761 12.447 -7.721 1.00 93.25 87 MET A CA 1
ATOM 624 C C . MET 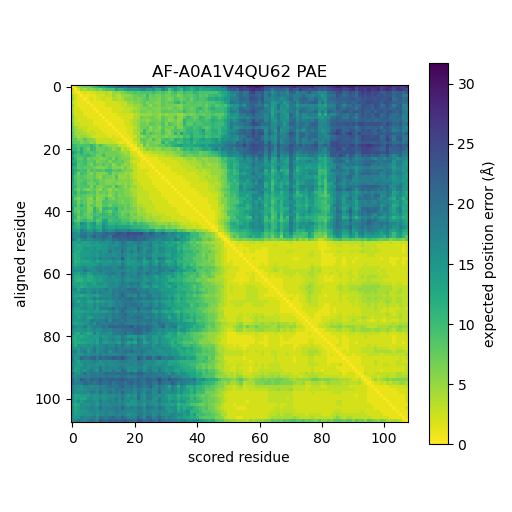A 1 87 ? 11.192 11.227 -8.552 1.00 93.25 87 MET A C 1
ATOM 626 O O . MET A 1 87 ? 11.330 11.310 -9.772 1.00 93.25 87 MET A O 1
ATOM 630 N N . CYS A 1 88 ? 11.441 10.089 -7.903 1.00 95.12 88 CYS A N 1
ATOM 631 C CA . CYS A 1 88 ? 11.922 8.882 -8.569 1.00 95.12 88 CYS A CA 1
ATOM 632 C C . CYS A 1 88 ? 10.895 8.243 -9.522 1.00 95.12 88 CYS A C 1
ATOM 634 O O . CYS A 1 88 ? 11.331 7.864 -10.607 1.00 95.12 88 CYS A O 1
ATOM 636 N N . PRO A 1 89 ? 9.581 8.185 -9.219 1.00 93.69 89 PRO A N 1
ATOM 637 C CA . PRO A 1 89 ? 8.577 7.735 -10.187 1.00 93.69 89 PRO A CA 1
ATOM 638 C C . PRO A 1 89 ? 8.637 8.526 -11.503 1.00 93.69 89 PRO A C 1
ATOM 640 O O . PRO A 1 89 ? 8.812 7.953 -12.572 1.00 93.69 89 PRO A O 1
ATOM 643 N N . SER A 1 90 ? 8.664 9.862 -11.439 1.00 92.75 90 SER A N 1
ATOM 644 C CA . SER A 1 90 ? 8.754 10.695 -12.648 1.00 92.75 90 SER A CA 1
ATOM 645 C C . SER A 1 90 ? 10.062 10.510 -13.424 1.00 92.75 90 SER A C 1
ATOM 647 O O . SER A 1 90 ? 10.107 10.740 -14.629 1.00 92.75 90 SER A O 1
ATOM 649 N N . ARG A 1 91 ? 11.161 10.135 -12.755 1.00 93.06 91 ARG A N 1
ATOM 650 C CA . ARG A 1 91 ? 12.434 9.797 -13.423 1.00 93.06 91 ARG A CA 1
ATOM 651 C C . ARG A 1 91 ? 12.424 8.388 -14.003 1.00 93.06 91 ARG A C 1
ATOM 653 O O . ARG A 1 91 ? 13.102 8.157 -14.998 1.00 93.06 91 ARG A O 1
ATOM 660 N N . TRP A 1 92 ? 11.681 7.479 -13.385 1.00 92.81 92 TRP A N 1
ATOM 661 C CA . TRP A 1 92 ? 11.493 6.114 -13.846 1.00 92.81 92 TRP A CA 1
ATOM 662 C C . TRP A 1 92 ? 10.721 6.056 -15.157 1.00 92.81 92 TRP A C 1
ATOM 664 O O . TRP A 1 92 ? 11.085 5.257 -16.007 1.00 92.81 92 TRP A O 1
ATOM 674 N N . ASP A 1 93 ? 9.740 6.933 -15.368 1.00 90.00 93 ASP A N 1
ATOM 675 C CA . ASP A 1 93 ? 8.901 6.901 -16.573 1.00 90.00 93 ASP A CA 1
ATOM 676 C C . ASP A 1 93 ? 9.576 7.445 -17.841 1.00 90.00 93 ASP A C 1
ATOM 678 O O . ASP A 1 93 ? 9.149 7.115 -18.943 1.00 90.00 93 ASP A O 1
ATOM 682 N N . LYS A 1 94 ? 10.653 8.229 -17.703 1.00 91.31 94 LYS A N 1
ATOM 683 C CA . LYS A 1 94 ? 11.398 8.827 -18.828 1.00 91.31 94 LYS A CA 1
ATOM 684 C C . LYS A 1 94 ? 12.149 7.822 -19.716 1.00 91.31 94 LYS A C 1
ATOM 686 O O . LYS A 1 94 ? 12.087 7.965 -20.934 1.00 91.31 94 LYS A O 1
ATOM 691 N N . PRO A 1 95 ? 12.939 6.877 -19.171 1.00 89.38 95 PRO A N 1
ATOM 692 C CA . PRO A 1 95 ? 13.659 5.909 -19.990 1.00 89.38 95 PRO A CA 1
ATOM 693 C C . PRO A 1 95 ? 12.747 4.827 -20.586 1.00 89.38 95 PRO A C 1
ATOM 695 O O . PRO A 1 95 ? 11.723 4.464 -20.007 1.00 89.38 95 PRO A O 1
ATOM 698 N N . GLY A 1 96 ? 13.189 4.245 -21.706 1.00 91.44 96 GLY A N 1
ATOM 699 C CA . GLY A 1 96 ? 12.591 3.038 -22.278 1.00 91.44 96 GLY A CA 1
ATOM 700 C C . GLY A 1 96 ? 12.813 1.783 -21.423 1.00 91.44 96 GLY A C 1
ATOM 701 O O . GLY A 1 96 ? 13.610 1.768 -20.476 1.00 91.44 96 GLY A O 1
ATOM 702 N N . ASP A 1 97 ? 12.110 0.714 -21.787 1.00 92.31 97 ASP A N 1
ATOM 703 C CA . ASP A 1 97 ? 11.994 -0.511 -20.990 1.00 92.31 97 ASP A CA 1
ATOM 704 C C . ASP A 1 97 ? 13.327 -1.216 -20.713 1.00 92.31 97 ASP A C 1
ATOM 706 O O . ASP A 1 97 ? 13.520 -1.737 -19.615 1.00 92.31 97 ASP A O 1
ATOM 710 N N . GLU A 1 98 ? 14.283 -1.191 -21.644 1.00 93.00 98 GLU A N 1
ATOM 711 C CA . GLU A 1 98 ? 15.615 -1.779 -21.430 1.00 93.00 98 GLU A CA 1
ATOM 712 C C . GLU A 1 98 ? 16.348 -1.119 -20.262 1.00 93.00 98 GLU A C 1
ATOM 714 O O . GLU A 1 98 ? 16.912 -1.787 -19.393 1.00 93.00 98 GLU A O 1
ATOM 719 N N . ARG A 1 99 ? 16.299 0.213 -20.195 1.00 92.62 99 ARG A N 1
ATOM 720 C CA . ARG A 1 99 ? 16.979 0.970 -19.145 1.00 92.62 99 ARG A CA 1
ATOM 721 C C . ARG A 1 99 ? 16.237 0.874 -17.813 1.00 92.62 99 ARG A C 1
ATOM 723 O O . ARG A 1 99 ? 16.889 0.813 -16.772 1.00 92.62 99 ARG A O 1
ATOM 730 N N . LYS A 1 100 ? 14.903 0.772 -17.834 1.00 94.38 100 LYS A N 1
ATOM 731 C CA . LYS A 1 100 ? 14.097 0.409 -16.654 1.00 94.38 100 LYS A CA 1
ATOM 732 C C . LYS A 1 100 ? 14.495 -0.968 -16.118 1.00 94.38 100 LYS A C 1
ATOM 734 O O . LYS A 1 100 ? 14.789 -1.088 -14.931 1.00 94.38 100 LYS A O 1
ATOM 739 N N . GLN A 1 101 ? 14.599 -1.978 -16.983 1.00 94.69 101 GLN A N 1
ATOM 740 C CA . GLN A 1 101 ? 15.035 -3.320 -16.589 1.00 94.69 101 GLN A CA 1
ATOM 741 C C . GLN A 1 101 ? 16.445 -3.298 -15.989 1.00 94.69 101 GLN A C 1
ATOM 743 O O . GLN A 1 101 ? 16.646 -3.826 -14.901 1.00 94.69 101 GLN A O 1
ATOM 748 N N . ALA A 1 102 ? 17.409 -2.651 -16.649 1.00 94.44 102 ALA A N 1
ATOM 749 C CA . ALA A 1 102 ? 18.786 -2.575 -16.161 1.00 94.44 102 ALA A CA 1
ATOM 750 C C . ALA A 1 102 ? 18.886 -1.901 -14.781 1.00 94.44 102 ALA A C 1
ATOM 752 O O . ALA A 1 102 ? 19.648 -2.340 -13.919 1.00 94.44 102 ALA A O 1
ATOM 753 N N . ASN A 1 103 ? 18.100 -0.847 -14.553 1.00 93.69 103 ASN A N 1
ATOM 754 C CA . ASN A 1 103 ? 18.016 -0.179 -13.257 1.00 93.69 103 ASN A CA 1
ATOM 755 C C . ASN A 1 103 ? 17.386 -1.077 -12.187 1.00 93.69 103 ASN A C 1
ATOM 757 O O . ASN A 1 103 ? 17.848 -1.081 -11.048 1.00 93.69 103 ASN A O 1
ATOM 761 N N . LEU A 1 104 ? 16.356 -1.847 -12.547 1.00 93.94 104 LEU A N 1
ATOM 762 C CA . LEU A 1 104 ? 15.690 -2.767 -11.629 1.00 93.94 104 LEU A CA 1
ATOM 763 C C . LEU A 1 104 ? 16.599 -3.924 -11.211 1.00 93.94 104 LEU A C 1
ATOM 765 O O . LEU A 1 104 ? 16.673 -4.235 -10.028 1.00 93.94 104 LEU A O 1
ATOM 769 N N . GLU A 1 105 ? 17.336 -4.515 -12.153 1.00 93.62 105 GLU A N 1
ATOM 770 C CA . GLU A 1 105 ? 18.286 -5.599 -11.867 1.00 93.62 105 GLU A CA 1
ATOM 771 C C . GLU A 1 105 ? 19.367 -5.162 -10.873 1.00 93.62 105 GLU A C 1
ATOM 773 O O . GLU A 1 105 ? 19.681 -5.887 -9.932 1.00 93.62 105 GLU A O 1
ATOM 778 N N . LYS A 1 106 ? 19.879 -3.933 -11.011 1.00 92.81 106 LYS A N 1
ATOM 779 C CA . LYS A 1 106 ? 20.852 -3.353 -10.067 1.00 92.81 106 LYS A CA 1
ATOM 780 C C . LYS A 1 106 ? 20.265 -3.068 -8.684 1.00 92.81 106 LYS A C 1
ATOM 782 O O . LYS A 1 106 ? 21.020 -2.862 -7.735 1.00 92.81 106 LYS A O 1
ATOM 787 N N . ALA A 1 107 ? 18.943 -3.007 -8.585 1.00 92.50 107 ALA A N 1
ATOM 788 C CA . ALA A 1 107 ? 18.200 -2.574 -7.413 1.00 92.50 107 ALA A CA 1
ATOM 789 C C . ALA A 1 107 ? 17.541 -3.724 -6.634 1.00 92.50 107 ALA A C 1
ATOM 791 O O . ALA A 1 107 ? 16.883 -3.472 -5.616 1.00 92.50 107 ALA A O 1
ATOM 792 N N . LYS A 1 108 ? 17.736 -4.966 -7.092 1.00 83.56 108 LYS A N 1
ATOM 793 C CA . LYS A 1 108 ? 17.444 -6.175 -6.318 1.00 83.56 108 LYS A CA 1
ATOM 794 C C . LYS A 1 108 ? 18.194 -6.175 -4.981 1.00 83.56 108 LYS A C 1
ATOM 796 O O . LYS A 1 108 ? 19.306 -5.581 -4.891 1.00 83.56 108 LYS A O 1
#

pLDDT: mean 85.33, std 8.86, range [52.94, 96.44]

Sequence (108 aa):
MGLKGVLKTLDAVARVVEAGQSKVALESLARAGKQLAAARAALARAVRPDFANRRCPIMGSNIVPEKVTANLVGHFKGGKVAFCCGMCPSRWDKPGDERKQANLEKAK

Solvent-accessible surface area (backbone atoms only — not comparable to full-atom values): 6089 Å² total; per-residue (Å²): 134,58,73,73,52,49,53,54,44,50,58,52,26,52,56,30,48,77,68,68,38,59,70,63,22,52,57,41,46,54,50,43,51,54,53,49,53,52,50,50,55,49,49,53,63,75,57,56,80,75,44,68,35,51,18,11,50,81,79,62,46,70,55,55,74,94,73,54,49,77,79,24,51,45,79,56,96,92,36,40,38,49,34,73,45,76,66,41,52,69,58,56,68,70,55,58,70,70,58,46,48,57,28,39,66,75,8,84

Foldseek 3Di:
DAPVVLVVLVVVLVVCVVVVVVVVSVVSVVVSVVVVVVNVVVVCVVCQQPALFQAALQPRHGDDSVPFDPLQWDDDPNGIHGHPDNVSVVVLVPDDNVSNVVSSVSGD

Secondary structure (DSSP, 8-state):
--HHHHHHHHHHHHHHHHTT-HHHHHHHHHHHHHHHHHHHHHHHHHT---BS-SB-TTT-PBP-GGG--GGGEEEETTEEEE-SSTHHHHHHSSS-HHHHHHHHHHT-

Radius of gyration: 21.69 Å; Cα contacts (8 Å, |Δi|>4): 114; chains: 1; bounding box: 52×26×52 Å